Protein AF-A0A7X7PJS6-F1 (afdb_monomer)

Foldseek 3Di:
DDDPPPDDPVVVVPDPPPPDDPDPPDPVVPPPCVVLLVVLVVLLVVLVVLVVVLVVVVVVQCVPPNPVCVVVNVVVSVVSNVSSVVSNVVSVVSVVVVVVVVVVVVVVVVVVVVVVVVVVVVVVVVVVPPPPPDPPPDPDDDDDDD

Solvent-accessible surface area (backbone atoms only — not comparable to full-atom values): 8759 Å² total; per-residue (Å²): 139,80,83,80,76,81,75,62,82,79,66,76,71,75,58,99,66,82,84,75,64,104,68,77,76,46,80,84,70,58,71,77,60,58,66,63,51,48,51,24,51,48,32,37,50,51,18,51,50,42,54,54,48,48,54,51,51,52,55,50,39,46,72,76,51,39,82,76,30,52,69,58,51,52,56,52,46,52,52,47,51,52,51,23,50,51,31,36,49,50,17,52,49,48,53,53,49,57,56,50,52,52,52,51,53,53,48,52,53,50,52,52,52,51,52,51,53,52,51,53,53,52,54,47,53,54,62,69,66,49,76,82,75,71,83,69,78,80,80,83,78,78,81,83,78,133

Nearest PDB structures (foldseek):
  7a0g-assembly1_GGG  TM=3.087E-01  e=5.055E+00  Serratia marcescens
  7a0g-assembly1_EEE  TM=3.096E-01  e=9.483E+00  Serratia marcescens

Radius of gyration: 35.97 Å; Cα contacts (8 Å, |Δi|>4): 43; chains: 1; bounding box: 81×49×108 Å

Secondary structure (DSSP, 8-state):
--------TTGGG--TT---SS----GGGS--THHHHHHHHHHHHHHHHHHHHHHHHHHHHHHHHGGGGHHHHHHHHHHHHHHHHHHHHHHHHHHHHHHHHHHHHHHHHHHHHHHHHHHHHHHHHHHHSS-----PPPPPPPP---

Structure (mmCIF, N/CA/C/O backbone):
data_AF-A0A7X7PJS6-F1
#
_entry.id   AF-A0A7X7PJS6-F1
#
loop_
_atom_site.group_PDB
_atom_site.id
_atom_site.type_symbol
_atom_site.label_atom_id
_atom_site.label_alt_id
_atom_site.label_comp_id
_atom_site.label_asym_id
_atom_site.label_entity_id
_atom_site.label_seq_id
_atom_site.pdbx_PDB_ins_code
_atom_site.Cartn_x
_atom_site.Cartn_y
_atom_site.Cartn_z
_atom_site.occupancy
_atom_site.B_iso_or_equiv
_atom_site.auth_seq_id
_atom_site.auth_comp_id
_atom_site.auth_asym_id
_atom_site.auth_atom_id
_atom_site.pdbx_PDB_model_num
ATOM 1 N N . MET A 1 1 ? 46.341 -39.699 -45.595 1.00 45.22 1 MET A N 1
ATOM 2 C CA . MET A 1 1 ? 45.492 -38.746 -46.340 1.00 45.22 1 MET A CA 1
ATOM 3 C C . MET A 1 1 ? 44.269 -38.446 -45.489 1.00 45.22 1 MET A C 1
ATOM 5 O O . MET A 1 1 ? 43.403 -39.300 -45.365 1.00 45.22 1 MET A O 1
ATOM 9 N N . ARG A 1 2 ? 44.272 -37.305 -44.792 1.00 44.50 2 ARG A N 1
ATOM 10 C CA . ARG A 1 2 ? 43.206 -36.870 -43.881 1.00 44.50 2 ARG A CA 1
ATOM 11 C C . ARG A 1 2 ? 42.455 -35.768 -44.621 1.00 44.50 2 ARG A C 1
ATOM 13 O O . ARG A 1 2 ? 43.053 -34.738 -44.898 1.00 44.50 2 ARG A O 1
ATOM 20 N N . ALA A 1 3 ? 41.224 -36.046 -45.036 1.00 47.91 3 ALA A N 1
ATOM 21 C CA . ALA A 1 3 ? 40.395 -35.082 -45.743 1.00 47.91 3 ALA A CA 1
ATOM 22 C C . ALA A 1 3 ? 40.141 -33.878 -44.826 1.00 47.91 3 ALA A C 1
ATOM 24 O O . ALA A 1 3 ? 39.543 -34.027 -43.758 1.00 47.91 3 ALA A O 1
ATOM 25 N N . GLU A 1 4 ? 40.636 -32.709 -45.225 1.00 55.22 4 GLU A N 1
ATOM 26 C CA . GLU A 1 4 ? 40.207 -31.434 -44.665 1.00 55.22 4 GLU A CA 1
ATOM 27 C C . GLU A 1 4 ? 38.741 -31.261 -45.048 1.00 55.22 4 GLU A C 1
ATOM 29 O O . GLU A 1 4 ? 38.382 -31.092 -46.211 1.00 55.22 4 GLU A O 1
ATOM 34 N N . ARG A 1 5 ? 37.867 -31.432 -44.059 1.00 56.19 5 ARG A N 1
ATOM 35 C CA . ARG A 1 5 ? 36.443 -31.181 -44.211 1.00 56.19 5 ARG A CA 1
ATOM 36 C C . ARG A 1 5 ? 36.291 -29.663 -44.240 1.00 56.19 5 ARG A C 1
ATOM 38 O O . ARG A 1 5 ? 36.326 -29.030 -43.188 1.00 56.19 5 ARG A O 1
ATOM 45 N N . GLU A 1 6 ? 36.188 -29.084 -45.432 1.00 59.09 6 GLU A N 1
ATOM 46 C CA . GLU A 1 6 ? 35.755 -27.698 -45.593 1.00 59.09 6 GLU A CA 1
ATOM 47 C C . GLU A 1 6 ? 34.368 -27.561 -44.963 1.00 59.09 6 GLU A C 1
ATOM 49 O O . GLU A 1 6 ? 33.375 -28.111 -45.441 1.00 59.09 6 GLU A O 1
ATOM 54 N N . VAL A 1 7 ? 34.326 -26.882 -43.821 1.00 60.31 7 VAL A N 1
ATOM 55 C CA . VAL A 1 7 ? 33.083 -26.513 -43.153 1.00 60.31 7 VAL A CA 1
ATOM 56 C C . VAL A 1 7 ? 32.453 -25.396 -43.993 1.00 60.31 7 VAL A C 1
ATOM 58 O O . VAL A 1 7 ? 33.100 -24.361 -44.188 1.00 60.31 7 VAL A O 1
ATOM 61 N N . PRO A 1 8 ? 31.235 -25.577 -44.533 1.00 55.16 8 PRO A N 1
ATOM 62 C CA . PRO A 1 8 ? 30.610 -24.578 -45.386 1.00 55.16 8 PRO A CA 1
ATOM 63 C C . PRO A 1 8 ? 30.402 -23.267 -44.614 1.00 55.16 8 PRO A C 1
ATOM 65 O O . PRO A 1 8 ? 29.964 -23.259 -43.464 1.00 55.16 8 PRO A O 1
ATOM 68 N N . ALA A 1 9 ? 30.683 -22.134 -45.265 1.00 54.22 9 ALA A N 1
ATOM 69 C CA . ALA A 1 9 ? 30.573 -20.781 -44.704 1.00 54.22 9 ALA A CA 1
ATOM 70 C C . ALA A 1 9 ? 29.181 -20.418 -44.136 1.00 54.22 9 ALA A C 1
ATOM 72 O O . ALA A 1 9 ? 29.047 -19.409 -43.443 1.00 54.22 9 ALA A O 1
ATOM 73 N N . SER A 1 10 ? 28.155 -21.236 -44.388 1.00 52.09 10 SER A N 1
ATOM 74 C CA . SER A 1 10 ? 26.821 -21.105 -43.800 1.00 52.09 10 SER A CA 1
ATOM 75 C C . SER A 1 10 ? 26.762 -21.467 -42.313 1.00 52.09 10 SER A C 1
ATOM 77 O O . SER A 1 10 ? 25.879 -20.974 -41.626 1.00 52.09 10 SER A O 1
ATOM 79 N N . GLU A 1 11 ? 27.696 -22.271 -41.800 1.00 46.72 11 GLU A N 1
ATOM 80 C CA . GLU A 1 11 ? 27.700 -22.722 -40.396 1.00 46.72 11 GLU A CA 1
ATOM 81 C C . GLU A 1 11 ? 28.424 -21.731 -39.463 1.00 46.72 11 GLU A C 1
ATOM 83 O O . GLU A 1 11 ? 28.281 -21.771 -38.247 1.00 46.72 11 GLU A O 1
ATOM 88 N N . ARG A 1 12 ? 29.140 -20.747 -40.029 1.00 48.47 12 ARG A N 1
ATOM 89 C CA . ARG A 1 12 ? 29.796 -19.666 -39.270 1.00 48.47 12 ARG A CA 1
ATOM 90 C C . ARG A 1 12 ? 28.831 -18.531 -38.872 1.00 48.47 12 ARG A C 1
ATOM 92 O O . ARG A 1 12 ? 29.273 -17.501 -38.367 1.00 48.47 12 ARG A O 1
ATOM 99 N N . ARG A 1 13 ? 27.527 -18.683 -39.141 1.00 50.44 13 ARG A N 1
ATOM 100 C CA . ARG A 1 13 ? 26.469 -17.724 -38.763 1.00 50.44 13 ARG A CA 1
ATOM 101 C C . ARG A 1 13 ? 25.717 -18.086 -37.485 1.00 50.44 13 ARG A C 1
ATOM 103 O O . ARG A 1 13 ? 24.977 -17.237 -36.998 1.00 50.44 13 ARG A O 1
ATOM 110 N N . ASP A 1 14 ? 25.983 -19.257 -36.916 1.00 45.75 14 ASP A N 1
ATOM 111 C CA . ASP A 1 14 ? 25.337 -19.734 -35.693 1.00 45.75 14 ASP A CA 1
ATOM 112 C C . ASP A 1 14 ? 26.311 -19.750 -34.507 1.00 45.75 14 ASP A C 1
ATOM 114 O O . ASP A 1 14 ? 26.307 -20.666 -33.693 1.00 45.75 14 ASP A O 1
ATOM 118 N N . GLU A 1 15 ? 27.158 -18.722 -34.382 1.00 44.56 15 GLU A N 1
ATOM 119 C CA . GLU A 1 15 ? 27.785 -18.420 -33.095 1.00 44.56 15 GLU A CA 1
ATOM 120 C C . GLU A 1 15 ? 26.854 -17.499 -32.289 1.00 44.56 15 GLU A C 1
ATOM 122 O O . GLU A 1 15 ? 26.694 -16.328 -32.656 1.00 44.56 15 GLU A O 1
ATOM 127 N N . PRO A 1 16 ? 26.296 -17.938 -31.142 1.00 47.81 16 PRO A N 1
ATOM 128 C CA . PRO A 1 16 ? 25.515 -17.088 -30.234 1.00 47.81 16 PRO A CA 1
ATOM 129 C C . PRO A 1 16 ? 26.356 -16.012 -29.510 1.00 47.81 16 PRO A C 1
ATOM 131 O O . PRO A 1 16 ? 26.005 -15.577 -28.416 1.00 47.81 16 PRO A O 1
ATOM 134 N N . GLY A 1 17 ? 27.488 -15.594 -30.086 1.00 48.72 17 GLY A N 1
ATOM 135 C CA . GLY A 1 17 ? 28.486 -14.718 -29.470 1.00 48.72 17 GLY A CA 1
ATOM 136 C C . GLY A 1 17 ? 28.850 -13.467 -30.275 1.00 48.72 17 GLY A C 1
ATOM 137 O O . GLY A 1 17 ? 29.552 -12.609 -29.749 1.00 48.72 17 GLY A O 1
ATOM 138 N N . ALA A 1 18 ? 28.357 -13.301 -31.508 1.00 43.34 18 ALA A N 1
ATOM 139 C CA . ALA A 1 18 ? 28.768 -12.204 -32.396 1.00 43.34 18 ALA A CA 1
ATOM 140 C C . ALA A 1 18 ? 27.962 -10.892 -32.245 1.00 43.34 18 ALA A C 1
ATOM 142 O O . ALA A 1 18 ? 28.000 -10.033 -33.126 1.00 43.34 18 ALA A O 1
ATOM 143 N N . ILE A 1 19 ? 27.257 -10.688 -31.124 1.00 50.03 19 ILE A N 1
ATOM 144 C CA . ILE A 1 19 ? 26.741 -9.363 -30.728 1.00 50.03 19 ILE A CA 1
ATOM 145 C C . ILE A 1 19 ? 27.600 -8.826 -29.578 1.00 50.03 19 ILE A C 1
ATOM 147 O O . ILE A 1 19 ? 27.154 -8.679 -28.446 1.00 50.03 19 ILE A O 1
ATOM 151 N N . THR A 1 20 ? 28.866 -8.530 -29.862 1.00 51.31 20 THR A N 1
ATO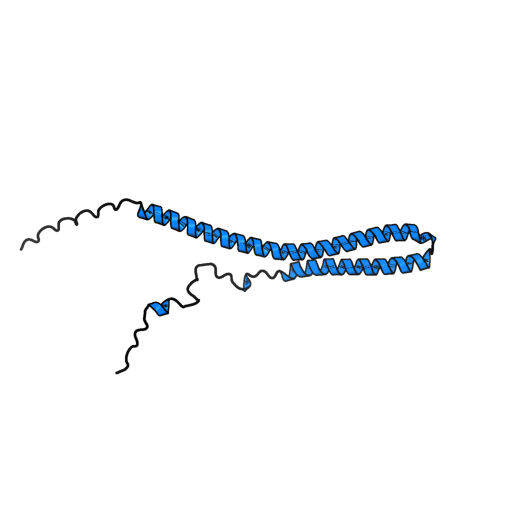M 152 C CA . THR A 1 20 ? 29.752 -7.795 -28.948 1.00 51.31 20 THR A CA 1
ATOM 153 C C . THR A 1 20 ? 30.181 -6.474 -29.582 1.00 51.31 20 THR A C 1
ATOM 155 O O . THR A 1 20 ? 31.333 -6.293 -29.960 1.00 51.31 20 THR A O 1
ATOM 158 N N . GLY A 1 21 ? 29.229 -5.543 -29.706 1.00 48.62 21 GLY A N 1
ATOM 159 C CA . GLY A 1 21 ? 29.512 -4.102 -29.613 1.00 48.62 21 GLY A CA 1
ATOM 160 C C . GLY A 1 21 ? 29.586 -3.679 -28.132 1.00 48.62 21 GLY A C 1
ATOM 161 O O . GLY A 1 21 ? 29.212 -4.486 -27.279 1.00 48.62 21 GLY A O 1
ATOM 162 N N . PRO A 1 22 ? 30.056 -2.462 -27.790 1.00 47.31 22 PRO A N 1
ATOM 163 C CA . PRO A 1 22 ? 30.528 -2.067 -26.451 1.00 47.31 22 PRO A CA 1
ATOM 164 C C . PRO A 1 22 ? 29.402 -1.835 -25.422 1.00 47.31 22 PRO A C 1
ATOM 166 O O . PRO A 1 22 ? 29.316 -0.795 -24.781 1.00 47.31 22 PRO A O 1
ATOM 169 N N . ALA A 1 23 ? 28.521 -2.813 -25.258 1.00 54.38 23 ALA A N 1
ATOM 170 C CA . ALA A 1 23 ? 27.500 -2.850 -24.227 1.00 54.38 23 ALA A CA 1
ATOM 171 C C . ALA A 1 23 ? 27.268 -4.305 -23.798 1.00 54.38 23 ALA A C 1
ATOM 173 O O . ALA A 1 23 ? 26.138 -4.792 -23.777 1.00 54.38 23 ALA A O 1
ATOM 174 N N . ARG A 1 24 ? 28.347 -5.020 -23.449 1.00 49.22 24 ARG A N 1
ATOM 175 C CA . ARG A 1 24 ? 28.211 -6.077 -22.442 1.00 49.22 24 ARG A CA 1
ATOM 176 C C . ARG A 1 24 ? 27.824 -5.351 -21.159 1.00 49.22 24 ARG A C 1
ATOM 178 O O . ARG A 1 24 ? 28.694 -4.826 -20.473 1.00 49.22 24 ARG A O 1
ATOM 185 N N . VAL A 1 25 ? 26.521 -5.233 -20.911 1.00 54.31 25 VAL A N 1
ATOM 186 C CA . VAL A 1 25 ? 26.007 -4.881 -19.588 1.00 54.31 25 VAL A CA 1
ATOM 187 C C . VAL A 1 25 ? 26.560 -5.961 -18.677 1.00 54.31 25 VAL A C 1
ATOM 189 O O . VAL A 1 25 ? 26.232 -7.136 -18.844 1.00 54.31 25 VAL A O 1
ATOM 192 N N . ARG A 1 26 ? 27.520 -5.586 -17.836 1.00 53.31 26 ARG A N 1
ATOM 193 C CA . ARG A 1 26 ? 28.144 -6.529 -16.921 1.00 53.31 26 ARG A CA 1
ATOM 194 C C . ARG A 1 26 ? 27.047 -6.995 -15.963 1.00 53.31 26 ARG A C 1
ATOM 196 O O . ARG A 1 26 ? 26.212 -6.194 -15.558 1.00 53.31 26 ARG A O 1
ATOM 203 N N . GLU A 1 27 ? 27.016 -8.273 -15.609 1.00 50.75 27 GLU A N 1
ATOM 204 C CA . GLU A 1 27 ? 26.037 -8.777 -14.629 1.00 50.75 27 GLU A CA 1
ATOM 205 C C . GLU A 1 27 ? 26.201 -8.081 -13.261 1.00 50.75 27 GLU A C 1
ATOM 207 O O . GLU A 1 27 ? 25.241 -7.958 -12.510 1.00 50.75 27 GLU A O 1
ATOM 212 N N . GLU A 1 28 ? 27.385 -7.518 -12.996 1.00 52.53 28 GLU A N 1
ATOM 213 C CA . GLU A 1 28 ? 27.694 -6.639 -11.858 1.00 52.53 28 GLU A CA 1
ATOM 214 C C . GLU A 1 28 ? 27.156 -5.188 -11.988 1.00 52.53 28 GLU A C 1
ATOM 216 O O . GLU A 1 28 ? 27.095 -4.483 -10.986 1.00 52.53 28 GLU A O 1
ATOM 221 N N . ASP A 1 29 ? 26.704 -4.758 -13.180 1.00 50.22 29 ASP A N 1
ATOM 222 C CA . ASP A 1 29 ? 25.962 -3.499 -13.425 1.00 50.22 29 ASP A CA 1
ATOM 223 C C . ASP A 1 29 ? 24.432 -3.677 -13.268 1.00 50.22 29 ASP A C 1
ATOM 225 O O . ASP A 1 29 ? 23.650 -2.752 -13.539 1.00 50.22 29 ASP A O 1
ATOM 229 N N . ILE A 1 30 ? 23.968 -4.866 -12.857 1.00 54.44 30 ILE A N 1
ATOM 230 C CA . ILE A 1 30 ? 22.626 -5.044 -12.294 1.00 54.44 30 ILE A CA 1
ATOM 231 C C . ILE A 1 30 ? 22.685 -4.484 -10.880 1.00 54.44 30 ILE A C 1
ATOM 233 O O . ILE A 1 30 ? 23.043 -5.158 -9.918 1.00 54.44 30 ILE A O 1
ATOM 237 N N . GLU A 1 31 ? 22.390 -3.194 -10.796 1.00 53.84 31 GLU A N 1
ATOM 238 C CA . GLU A 1 31 ? 22.330 -2.433 -9.563 1.00 53.84 31 GLU A CA 1
ATOM 239 C C . GLU A 1 31 ? 21.562 -3.236 -8.493 1.00 53.84 31 GLU A C 1
ATOM 241 O O . GLU A 1 31 ? 20.415 -3.641 -8.722 1.00 53.84 31 GLU A O 1
ATOM 246 N N . PRO A 1 32 ? 22.189 -3.545 -7.342 1.00 57.16 32 PRO A N 1
ATOM 247 C CA . PRO A 1 32 ? 21.574 -4.360 -6.310 1.00 57.16 32 PRO A CA 1
ATOM 248 C C . PRO A 1 32 ? 20.463 -3.546 -5.641 1.00 57.16 32 PRO A C 1
ATOM 250 O O . PRO A 1 32 ? 20.637 -2.936 -4.589 1.00 57.16 32 PRO A O 1
ATOM 253 N N . HIS A 1 33 ? 19.271 -3.551 -6.239 1.00 58.88 33 HIS A N 1
ATOM 254 C CA . HIS A 1 33 ? 18.074 -2.882 -5.724 1.00 58.88 33 HIS A CA 1
ATOM 255 C C . HIS A 1 33 ? 17.514 -3.545 -4.451 1.00 58.88 33 HIS A C 1
ATOM 257 O O . HIS A 1 33 ? 16.396 -3.246 -4.021 1.00 58.88 33 HIS A O 1
ATOM 263 N N . GLU A 1 34 ? 18.274 -4.446 -3.820 1.00 62.25 34 GLU A N 1
ATOM 264 C CA . GLU A 1 34 ? 17.909 -5.037 -2.538 1.00 62.25 34 GLU A CA 1
ATOM 265 C C . GLU A 1 34 ? 17.701 -3.966 -1.469 1.00 62.25 34 GLU A C 1
ATOM 267 O O . GLU A 1 34 ? 16.702 -4.036 -0.757 1.00 62.25 34 GLU A O 1
ATOM 272 N N . GLY A 1 35 ? 18.559 -2.940 -1.405 1.00 70.69 35 GLY A N 1
ATOM 273 C CA . GLY A 1 35 ? 18.446 -1.868 -0.409 1.00 70.69 35 GLY A CA 1
ATOM 274 C C . GLY A 1 35 ? 17.107 -1.127 -0.479 1.00 70.69 35 GLY A C 1
ATOM 275 O O . GLY A 1 35 ? 16.426 -0.960 0.531 1.00 70.69 35 GLY A O 1
ATOM 276 N N . LEU A 1 36 ? 16.665 -0.763 -1.685 1.00 73.69 36 LEU A N 1
ATOM 277 C CA . LEU A 1 36 ? 15.384 -0.079 -1.882 1.00 73.69 36 LEU A CA 1
ATOM 278 C C . LEU A 1 36 ? 14.185 -0.997 -1.594 1.00 73.69 36 LEU A C 1
ATOM 280 O O . LEU A 1 36 ? 13.191 -0.577 -1.000 1.00 73.69 36 LEU A O 1
ATOM 284 N N . ARG A 1 37 ? 14.299 -2.285 -1.933 1.00 80.94 37 ARG A N 1
ATOM 285 C CA . ARG A 1 37 ? 13.278 -3.287 -1.605 1.00 80.94 37 ARG A CA 1
ATOM 286 C C . ARG A 1 37 ? 13.199 -3.569 -0.100 1.00 80.94 37 ARG A C 1
ATOM 288 O O . ARG A 1 37 ? 12.115 -3.863 0.402 1.00 80.94 37 ARG A O 1
ATOM 295 N N . TYR A 1 38 ? 14.304 -3.437 0.636 1.00 84.50 38 TYR A N 1
ATOM 296 C CA . TYR A 1 38 ? 14.309 -3.461 2.102 1.00 84.50 38 TYR A CA 1
ATOM 297 C C . TYR A 1 38 ? 13.553 -2.277 2.695 1.00 84.50 38 TYR A C 1
ATOM 299 O O . TYR A 1 38 ? 12.772 -2.479 3.622 1.00 84.50 38 TYR A O 1
ATOM 307 N N . ILE A 1 39 ? 13.713 -1.074 2.135 1.00 86.31 39 ILE A N 1
ATOM 308 C CA . ILE A 1 39 ? 12.948 0.101 2.572 1.00 86.31 39 ILE A CA 1
ATOM 309 C C . ILE A 1 39 ? 11.447 -0.172 2.408 1.00 86.31 39 ILE A C 1
ATOM 311 O O . ILE A 1 39 ? 10.699 -0.032 3.370 1.00 86.31 39 ILE A O 1
ATOM 315 N N . ALA A 1 40 ? 10.996 -0.682 1.259 1.00 87.69 40 ALA A N 1
ATOM 316 C CA . ALA A 1 40 ? 9.586 -1.038 1.065 1.00 87.69 40 ALA A CA 1
ATOM 317 C C . ALA A 1 40 ? 9.065 -2.066 2.096 1.00 87.69 40 ALA A C 1
ATOM 319 O O . ALA A 1 40 ? 7.956 -1.929 2.621 1.00 87.69 40 ALA A O 1
ATOM 320 N N . LYS A 1 41 ? 9.877 -3.078 2.439 1.00 90.94 41 LYS A N 1
ATOM 321 C CA . LYS A 1 41 ? 9.556 -4.041 3.509 1.00 90.94 41 LYS A CA 1
ATOM 322 C C . LYS A 1 41 ? 9.478 -3.371 4.881 1.00 90.94 41 LYS A C 1
ATOM 324 O O . LYS A 1 41 ? 8.606 -3.727 5.667 1.00 90.94 41 LYS A O 1
ATOM 329 N N . LEU A 1 42 ? 10.347 -2.400 5.161 1.00 92.81 42 LEU A N 1
ATOM 330 C CA . LEU A 1 42 ? 10.349 -1.647 6.414 1.00 92.81 42 LEU A CA 1
ATOM 331 C C . LEU A 1 42 ? 9.063 -0.830 6.580 1.00 92.81 42 LEU A C 1
ATOM 333 O O . LEU A 1 42 ? 8.465 -0.860 7.650 1.00 92.81 42 LEU A O 1
ATOM 337 N N . PHE A 1 43 ? 8.583 -0.178 5.517 1.00 94.00 43 PHE A N 1
ATOM 338 C CA . PHE A 1 43 ? 7.293 0.522 5.527 1.00 94.00 43 PHE A CA 1
ATOM 339 C C . PHE A 1 43 ? 6.132 -0.430 5.857 1.00 94.00 43 PHE A C 1
ATOM 341 O O . PHE A 1 43 ? 5.315 -0.131 6.728 1.00 94.00 43 PHE A O 1
ATOM 348 N N . LYS A 1 44 ? 6.095 -1.620 5.239 1.00 93.88 44 LYS A N 1
ATOM 349 C CA . LYS A 1 44 ? 5.091 -2.651 5.563 1.00 93.88 44 LYS A CA 1
ATOM 350 C C . LYS A 1 44 ? 5.226 -3.153 7.009 1.00 93.88 44 LYS A C 1
ATOM 352 O O . LYS A 1 44 ? 4.218 -3.322 7.688 1.00 93.88 44 LYS A O 1
ATOM 357 N N . ALA A 1 45 ? 6.448 -3.335 7.512 1.00 96.81 45 ALA A N 1
ATOM 358 C CA . ALA A 1 45 ? 6.694 -3.748 8.895 1.00 96.81 45 ALA A CA 1
ATOM 359 C C . ALA A 1 45 ? 6.220 -2.699 9.913 1.00 96.81 45 ALA A C 1
ATOM 361 O O . ALA A 1 45 ? 5.564 -3.044 10.892 1.00 96.81 45 ALA A O 1
ATOM 362 N N . LEU A 1 46 ? 6.490 -1.417 9.659 1.00 97.12 46 LEU A N 1
ATOM 363 C CA . LEU A 1 46 ? 5.994 -0.319 10.484 1.00 97.12 46 LEU A CA 1
ATOM 364 C C . LEU A 1 46 ? 4.462 -0.215 10.432 1.00 97.12 46 LEU A C 1
ATOM 366 O O . LEU A 1 46 ? 3.843 0.058 11.453 1.00 97.12 46 LEU A O 1
ATOM 370 N N . ALA A 1 47 ? 3.834 -0.491 9.285 1.00 97.19 47 ALA A N 1
ATOM 371 C CA . ALA A 1 47 ? 2.376 -0.499 9.171 1.00 97.19 47 ALA A CA 1
ATOM 372 C C . ALA A 1 47 ? 1.764 -1.596 10.055 1.00 97.19 47 ALA A C 1
ATOM 374 O O . ALA A 1 47 ? 0.805 -1.351 10.782 1.00 97.19 47 ALA A O 1
ATOM 375 N N . ILE A 1 48 ? 2.367 -2.790 10.051 1.00 97.75 48 ILE A N 1
ATOM 376 C CA . ILE A 1 48 ? 1.981 -3.892 10.941 1.00 97.75 48 ILE A CA 1
ATOM 377 C C . ILE A 1 48 ? 2.198 -3.497 12.405 1.00 97.75 48 ILE A C 1
ATOM 379 O O . ILE A 1 48 ? 1.322 -3.729 13.235 1.00 97.75 48 ILE A O 1
ATOM 383 N N . LEU A 1 49 ? 3.330 -2.863 12.723 1.00 97.88 49 LEU A N 1
ATOM 384 C CA . LEU A 1 49 ? 3.612 -2.380 14.073 1.00 97.88 49 LEU A CA 1
ATOM 385 C C . LEU A 1 49 ? 2.551 -1.379 14.550 1.00 97.88 49 LEU A C 1
ATOM 387 O O . LEU A 1 49 ? 2.111 -1.476 15.690 1.00 97.88 49 LEU A O 1
ATOM 391 N N . LEU A 1 50 ? 2.096 -0.466 13.687 1.00 97.50 50 LEU A N 1
ATOM 392 C CA . LEU A 1 50 ? 1.014 0.468 14.005 1.00 97.50 50 LEU A CA 1
ATOM 393 C C . LEU A 1 50 ? -0.306 -0.251 14.297 1.00 97.50 50 LEU A C 1
ATOM 395 O O . LEU A 1 50 ? -1.008 0.128 15.228 1.00 97.50 50 LEU A O 1
ATOM 399 N N . VAL A 1 51 ? -0.635 -1.314 13.561 1.00 97.44 51 VAL A N 1
ATOM 400 C CA . VAL A 1 51 ? -1.832 -2.126 13.843 1.00 97.44 51 VAL A CA 1
ATOM 401 C C . VAL A 1 51 ? -1.703 -2.856 15.183 1.00 97.44 51 VAL A C 1
ATOM 403 O O . VAL A 1 51 ? -2.662 -2.915 15.949 1.00 97.44 51 VAL A O 1
ATOM 406 N N . ILE A 1 52 ? -0.518 -3.375 15.506 1.00 98.25 52 ILE A N 1
ATOM 407 C CA . ILE A 1 52 ? -0.257 -3.988 16.817 1.00 98.25 52 ILE A CA 1
ATOM 408 C C . ILE A 1 52 ? -0.396 -2.941 17.928 1.00 98.25 52 ILE A C 1
ATOM 410 O O . ILE A 1 52 ? -1.032 -3.209 18.948 1.00 98.25 52 ILE A O 1
ATOM 414 N N . MET A 1 53 ? 0.150 -1.742 17.719 1.00 97.56 53 MET A N 1
ATOM 415 C CA . MET A 1 53 ? 0.009 -0.631 18.659 1.00 97.56 53 MET A CA 1
ATOM 416 C C . MET A 1 53 ? -1.450 -0.220 18.835 1.00 97.56 53 MET A C 1
ATOM 418 O O . MET A 1 53 ? -1.875 -0.039 19.967 1.00 97.56 53 MET A O 1
ATOM 422 N N . LEU A 1 54 ? -2.244 -0.177 17.763 1.00 96.75 54 LEU A N 1
ATOM 423 C CA . LEU A 1 54 ? -3.678 0.094 17.840 1.00 96.75 54 LEU A CA 1
ATOM 424 C C . LEU A 1 54 ? -4.409 -0.909 18.741 1.00 96.75 54 LEU A C 1
ATOM 426 O O . LEU A 1 54 ? -5.245 -0.526 19.553 1.00 96.75 54 LEU A O 1
ATOM 430 N N . ILE A 1 55 ? -4.091 -2.199 18.621 1.00 97.19 55 ILE A N 1
ATOM 431 C CA . ILE A 1 55 ? -4.689 -3.228 19.479 1.00 97.19 55 ILE A CA 1
ATOM 432 C C . ILE A 1 55 ? -4.298 -2.994 20.943 1.00 97.19 55 ILE A C 1
ATOM 434 O O . ILE A 1 55 ? -5.151 -3.079 21.826 1.00 97.19 55 ILE A O 1
ATOM 438 N N . ALA A 1 56 ? -3.029 -2.670 21.202 1.00 96.31 56 ALA A N 1
ATOM 439 C CA . ALA A 1 56 ? -2.563 -2.349 22.547 1.00 96.31 56 ALA A CA 1
ATOM 440 C C . ALA A 1 56 ? -3.277 -1.112 23.120 1.00 96.31 56 ALA A C 1
ATOM 442 O O . ALA A 1 56 ? -3.746 -1.161 24.255 1.00 96.31 56 ALA A O 1
ATOM 443 N N . GLU A 1 57 ? -3.427 -0.050 22.326 1.00 94.19 57 GLU A N 1
ATOM 444 C CA . GLU A 1 57 ? -4.139 1.183 22.683 1.00 94.19 57 GLU A CA 1
ATOM 445 C C . GLU A 1 57 ? -5.586 0.887 23.098 1.00 94.19 57 GLU A C 1
ATOM 447 O O . GLU A 1 57 ? -6.037 1.323 24.154 1.00 94.19 57 GLU A O 1
ATOM 452 N N . ILE A 1 58 ? -6.301 0.074 22.313 1.00 93.88 58 ILE A N 1
ATOM 453 C CA . ILE A 1 58 ? -7.684 -0.319 22.607 1.00 93.88 58 ILE A CA 1
ATOM 454 C C . ILE A 1 58 ? -7.761 -1.073 23.940 1.00 93.88 58 ILE A C 1
ATOM 456 O O . ILE A 1 58 ? -8.626 -0.781 24.767 1.00 93.88 58 ILE A O 1
ATOM 460 N N . ILE A 1 59 ? -6.855 -2.027 24.172 1.00 95.06 59 ILE A N 1
ATOM 461 C CA . ILE A 1 59 ? -6.818 -2.812 25.414 1.00 95.06 59 ILE A CA 1
ATOM 462 C C . ILE A 1 59 ? -6.559 -1.902 26.622 1.00 95.06 59 ILE A C 1
ATOM 464 O O . ILE A 1 59 ? -7.243 -2.027 27.639 1.00 95.06 59 ILE A O 1
ATOM 468 N N . VAL A 1 60 ? -5.586 -0.994 26.517 1.00 94.12 60 VAL A N 1
ATOM 469 C CA . VAL A 1 60 ? -5.217 -0.070 27.597 1.00 94.12 60 VAL A CA 1
ATOM 470 C C . VAL A 1 60 ? -6.335 0.936 27.862 1.00 94.12 60 VAL A C 1
ATOM 472 O O . VAL A 1 60 ? -6.728 1.105 29.015 1.00 94.12 60 VAL A O 1
ATOM 475 N N . GLY A 1 61 ? -6.901 1.549 26.820 1.00 92.00 61 GLY A N 1
ATOM 476 C CA . GLY A 1 61 ? -7.967 2.541 26.956 1.00 92.00 61 GLY A CA 1
ATOM 477 C C . GLY A 1 61 ? -9.227 1.966 27.604 1.00 92.00 61 GLY A C 1
ATOM 478 O O . GLY A 1 61 ? -9.808 2.587 28.493 1.00 92.00 61 GLY A O 1
ATOM 479 N N . ILE A 1 62 ? -9.605 0.733 27.250 1.00 92.50 62 ILE A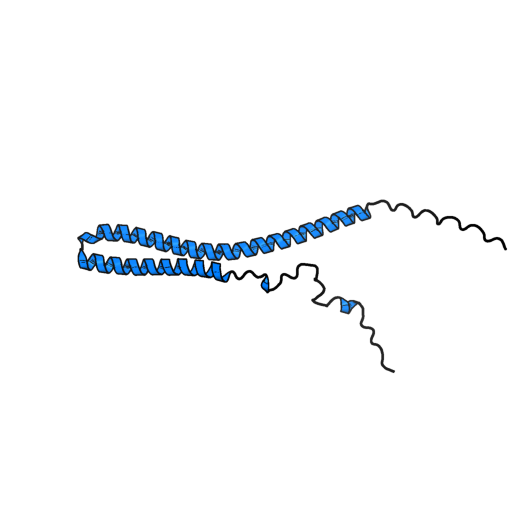 N 1
ATOM 480 C CA . ILE A 1 62 ? -10.732 0.047 27.899 1.00 92.50 62 ILE A CA 1
ATOM 481 C C . ILE A 1 62 ? -10.425 -0.253 29.373 1.00 92.50 62 ILE A C 1
ATOM 483 O O . ILE A 1 62 ? -11.305 -0.082 30.215 1.00 92.50 62 ILE A O 1
ATOM 487 N N . GLN A 1 63 ? -9.204 -0.687 29.704 1.00 94.12 63 GLN A N 1
ATOM 488 C CA . GLN A 1 63 ? -8.835 -1.012 31.087 1.00 94.12 63 GLN A CA 1
ATOM 489 C C . GLN A 1 63 ? -8.763 0.214 32.005 1.00 94.12 63 GLN A C 1
ATOM 491 O O . GLN A 1 63 ? -9.107 0.098 33.179 1.00 94.12 63 GLN A O 1
ATOM 496 N N . GLN A 1 64 ? -8.303 1.364 31.503 1.00 93.06 64 GLN A N 1
ATOM 497 C CA . GLN A 1 64 ? -8.083 2.554 32.333 1.00 93.06 64 GLN A CA 1
ATOM 498 C C . GLN A 1 64 ? -9.315 3.456 32.446 1.00 93.06 64 GLN A C 1
ATOM 500 O O . GLN A 1 64 ? -9.623 3.945 33.529 1.00 93.06 64 GLN A O 1
ATOM 505 N N . GLU A 1 65 ? -10.023 3.674 31.340 1.00 88.88 65 GLU A N 1
ATOM 506 C CA . GLU A 1 65 ? -11.062 4.707 31.233 1.00 88.88 65 GLU A CA 1
ATOM 507 C C . GLU A 1 65 ? -12.449 4.132 30.891 1.00 88.88 65 GLU A C 1
ATOM 509 O O . GLU A 1 65 ? -13.472 4.812 31.025 1.00 88.88 65 GLU A O 1
ATOM 514 N N . GLY A 1 66 ? -12.515 2.863 30.474 1.00 87.81 66 GLY A N 1
ATOM 515 C CA . GLY A 1 66 ? -13.770 2.170 30.201 1.00 87.81 66 GLY A CA 1
ATOM 516 C C . GLY A 1 66 ? -14.608 2.864 29.112 1.00 87.81 66 GLY A C 1
ATOM 517 O O . GLY A 1 66 ? -14.073 3.239 28.067 1.00 87.81 66 GLY A O 1
ATOM 518 N N . PRO A 1 67 ? -15.930 3.050 29.307 1.00 86.88 67 PRO A N 1
ATOM 519 C CA . PRO A 1 67 ? -16.808 3.642 28.292 1.00 86.88 67 PRO A CA 1
ATOM 520 C C . PRO A 1 67 ? -16.481 5.098 27.935 1.00 86.88 67 PRO A C 1
ATOM 522 O O . PRO A 1 67 ? -16.828 5.545 26.842 1.00 86.88 67 PRO A O 1
ATOM 525 N N . ALA A 1 68 ? -15.822 5.841 28.832 1.00 88.69 68 ALA A N 1
ATOM 526 C CA . ALA A 1 68 ? -15.448 7.233 28.586 1.00 88.69 68 ALA A CA 1
ATOM 527 C C . ALA A 1 68 ? -14.372 7.361 27.491 1.00 88.69 68 ALA A C 1
ATOM 529 O O . ALA A 1 68 ? -14.345 8.360 26.773 1.00 88.69 68 ALA A O 1
ATOM 530 N N . ALA A 1 69 ? -13.560 6.317 27.297 1.00 89.00 69 ALA A N 1
ATOM 531 C CA . ALA A 1 69 ? -12.495 6.280 26.300 1.00 89.00 69 ALA A CA 1
ATOM 532 C C . ALA A 1 69 ? -13.005 6.147 24.859 1.00 89.00 69 ALA A C 1
ATOM 534 O O . ALA A 1 69 ? -12.253 6.404 23.924 1.00 89.00 69 ALA A O 1
ATOM 535 N N . LEU A 1 70 ? -14.258 5.721 24.645 1.00 88.94 70 LEU A N 1
ATOM 536 C CA . LEU A 1 70 ? -14.751 5.309 23.323 1.00 88.94 70 LEU A CA 1
ATOM 537 C C . LEU A 1 70 ? -14.606 6.404 22.261 1.00 88.94 70 LEU A C 1
ATOM 539 O O . LEU A 1 70 ? -14.157 6.123 21.153 1.00 88.94 70 LEU A O 1
ATOM 543 N N . ALA A 1 71 ? -14.953 7.650 22.591 1.00 90.00 71 ALA A N 1
ATOM 544 C CA . ALA A 1 71 ? -14.851 8.759 21.643 1.00 90.00 71 ALA A CA 1
ATOM 545 C C . ALA A 1 71 ? -13.390 9.041 21.250 1.00 90.00 71 ALA A C 1
ATOM 547 O O . ALA A 1 71 ? -13.083 9.184 20.066 1.00 90.00 71 ALA A O 1
ATOM 548 N N . THR A 1 72 ? -12.486 9.064 22.231 1.00 92.19 72 THR A N 1
ATOM 549 C CA . THR A 1 72 ? -11.050 9.293 22.022 1.00 92.19 72 THR A CA 1
ATOM 550 C C . THR A 1 72 ? -10.407 8.140 21.254 1.00 92.19 72 THR A C 1
ATOM 552 O O . THR A 1 72 ? -9.734 8.372 20.251 1.00 92.19 72 THR A O 1
ATOM 555 N N . LEU A 1 73 ? -10.680 6.896 21.662 1.00 92.69 73 LEU A N 1
ATOM 556 C CA . LEU A 1 73 ? -10.180 5.686 21.012 1.00 92.69 73 LEU A CA 1
ATOM 557 C C . LEU A 1 73 ? -10.611 5.610 19.550 1.00 92.69 73 LEU A C 1
ATOM 559 O O . LEU A 1 73 ? -9.809 5.212 18.719 1.00 92.69 73 LEU A O 1
ATOM 563 N N . LEU A 1 74 ? -11.836 6.015 19.202 1.00 93.38 74 LEU A N 1
ATOM 564 C CA . LEU A 1 74 ? -12.289 6.021 17.808 1.00 93.38 74 LEU A CA 1
ATOM 565 C C . LEU A 1 74 ? -11.516 7.028 16.946 1.00 93.38 74 LEU A C 1
ATOM 567 O O . LEU A 1 74 ? -11.164 6.718 15.804 1.00 93.38 74 LEU A O 1
ATOM 571 N N . ILE A 1 75 ? -11.239 8.221 17.478 1.00 94.88 75 ILE A N 1
ATOM 572 C CA . ILE A 1 75 ? -10.474 9.255 16.769 1.00 94.88 75 ILE A CA 1
ATOM 573 C C . ILE A 1 75 ? -9.030 8.791 16.566 1.00 94.88 75 ILE A C 1
ATOM 575 O O . ILE A 1 75 ? -8.526 8.830 15.440 1.00 94.88 75 ILE A O 1
ATOM 579 N N . GLU A 1 76 ? -8.384 8.312 17.629 1.00 93.62 76 GLU A N 1
ATOM 580 C CA . GLU A 1 76 ? -6.998 7.848 17.556 1.00 93.62 76 GLU A CA 1
ATOM 581 C C . GLU A 1 76 ? -6.886 6.586 16.690 1.00 93.62 76 GLU A C 1
ATOM 583 O O . GLU A 1 76 ? -6.023 6.509 15.817 1.00 93.62 76 GLU A O 1
ATOM 588 N N . ALA A 1 77 ? -7.832 5.649 16.811 1.00 95.44 77 ALA A N 1
ATOM 589 C CA . ALA A 1 77 ? -7.891 4.463 15.964 1.00 95.44 77 ALA A CA 1
ATOM 590 C C . ALA A 1 77 ? -8.006 4.822 14.487 1.00 95.44 77 ALA A C 1
ATOM 592 O O . ALA A 1 77 ? -7.273 4.277 13.666 1.00 95.44 77 ALA A O 1
ATOM 593 N N . THR A 1 78 ? -8.879 5.769 14.140 1.00 96.69 78 THR A N 1
ATOM 594 C CA . THR A 1 78 ? -9.022 6.228 12.754 1.00 96.69 78 THR A CA 1
ATOM 595 C C . THR A 1 78 ? -7.703 6.793 12.236 1.00 96.69 78 THR A C 1
ATOM 597 O O . THR A 1 78 ? -7.272 6.443 11.138 1.00 96.69 78 THR A O 1
ATOM 600 N N . ARG A 1 79 ? -7.021 7.621 13.036 1.00 96.25 79 ARG A N 1
ATOM 601 C CA . ARG A 1 79 ? -5.714 8.179 12.679 1.00 96.25 79 ARG A CA 1
ATOM 602 C C . ARG A 1 79 ? -4.679 7.075 12.453 1.00 96.25 79 ARG A C 1
ATOM 604 O O . ARG A 1 79 ? -4.019 7.080 11.414 1.00 96.25 79 ARG A O 1
ATOM 611 N N . ILE A 1 80 ? -4.556 6.125 13.380 1.00 97.38 80 ILE A N 1
ATOM 612 C CA . ILE A 1 80 ? -3.593 5.023 13.277 1.00 97.38 80 ILE A CA 1
ATOM 613 C C . ILE A 1 80 ? -3.899 4.145 12.059 1.00 97.38 80 ILE A C 1
ATOM 615 O O . ILE A 1 80 ? -2.983 3.816 11.308 1.00 97.38 80 ILE A O 1
ATOM 619 N N . VAL A 1 81 ? -5.172 3.818 11.807 1.00 97.62 81 VAL A N 1
ATOM 620 C CA . VAL A 1 81 ? -5.598 3.038 10.632 1.00 97.62 81 VAL A CA 1
ATOM 621 C C . VAL A 1 81 ? -5.239 3.758 9.335 1.00 97.62 81 VAL A C 1
ATOM 623 O O . VAL A 1 81 ? -4.686 3.137 8.428 1.00 97.62 81 VAL A O 1
ATOM 626 N N . VAL A 1 82 ? -5.501 5.065 9.243 1.00 98.00 82 VAL A N 1
ATOM 627 C CA . VAL A 1 82 ? -5.137 5.866 8.066 1.00 98.00 82 VAL A CA 1
ATOM 628 C C . VAL A 1 82 ? -3.622 5.870 7.864 1.00 98.00 82 VAL A C 1
ATOM 630 O O . VAL A 1 82 ? -3.166 5.599 6.755 1.00 98.00 82 VAL A O 1
ATOM 633 N N . PHE A 1 83 ? -2.828 6.102 8.914 1.00 98.00 83 PHE A N 1
ATOM 634 C CA . PHE A 1 83 ? -1.366 6.051 8.807 1.00 98.00 83 PHE A CA 1
ATOM 635 C C . PHE A 1 83 ? -0.856 4.666 8.412 1.00 98.00 83 PHE A C 1
ATOM 637 O O . PHE A 1 83 ? 0.001 4.573 7.538 1.00 98.00 83 PHE A O 1
ATOM 644 N N . ALA A 1 84 ? -1.395 3.593 8.992 1.00 97.81 84 ALA A N 1
ATOM 645 C CA . ALA A 1 84 ? -1.028 2.227 8.638 1.00 97.81 84 ALA A CA 1
ATOM 646 C C . ALA A 1 84 ? -1.348 1.922 7.166 1.00 97.81 84 ALA A C 1
ATOM 648 O O . ALA A 1 84 ? -0.500 1.386 6.452 1.00 97.81 84 ALA A O 1
ATOM 649 N N . GLY A 1 85 ? -2.530 2.321 6.687 1.00 97.56 85 GLY A N 1
ATOM 650 C CA . GLY A 1 85 ? -2.929 2.171 5.288 1.00 97.56 85 GLY A CA 1
ATOM 651 C C . GLY A 1 85 ? -2.038 2.962 4.330 1.00 97.56 85 GL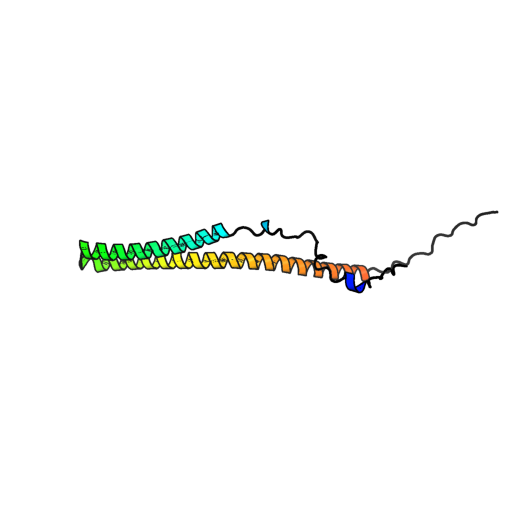Y A C 1
ATOM 652 O O . GLY A 1 85 ? -1.577 2.418 3.327 1.00 97.56 85 GLY A O 1
ATOM 653 N N . LEU A 1 86 ? -1.726 4.218 4.666 1.00 97.75 86 LEU A N 1
ATOM 654 C CA . LEU A 1 86 ? -0.800 5.049 3.892 1.00 97.75 86 LEU A CA 1
ATOM 655 C C . LEU A 1 86 ? 0.594 4.428 3.827 1.00 97.75 86 LEU A C 1
ATOM 657 O O . LEU A 1 86 ? 1.200 4.393 2.760 1.00 97.75 86 LEU A O 1
ATOM 661 N N . LEU A 1 87 ? 1.097 3.910 4.946 1.00 96.50 87 LEU A N 1
ATOM 662 C CA . LEU A 1 87 ? 2.428 3.320 5.024 1.00 96.50 87 LEU A CA 1
ATOM 663 C C . LEU A 1 87 ? 2.505 1.994 4.257 1.00 96.50 87 LEU A C 1
ATOM 665 O O . LEU A 1 87 ? 3.482 1.739 3.552 1.00 96.50 87 LEU A O 1
ATOM 669 N N . TRP A 1 88 ? 1.445 1.186 4.326 1.00 96.12 88 TRP A N 1
ATOM 670 C CA . TRP A 1 88 ? 1.316 -0.029 3.529 1.00 96.12 88 TRP A CA 1
ATOM 671 C C . TRP A 1 88 ? 1.288 0.282 2.031 1.00 96.12 88 TRP A C 1
ATOM 673 O O . TRP A 1 88 ? 2.055 -0.303 1.265 1.00 96.12 88 TRP A O 1
ATOM 683 N N . GLY A 1 89 ? 0.443 1.235 1.627 1.00 95.94 89 GLY A N 1
ATOM 684 C CA . GLY A 1 89 ? 0.324 1.685 0.243 1.00 95.94 89 GLY A CA 1
ATOM 685 C C . GLY A 1 89 ? 1.616 2.304 -0.284 1.00 95.94 89 GLY A C 1
ATOM 686 O O . GLY A 1 89 ? 2.024 1.995 -1.396 1.00 95.94 89 GLY A O 1
ATOM 687 N N . ALA A 1 90 ? 2.317 3.104 0.523 1.00 95.12 90 ALA A N 1
ATOM 688 C CA . ALA A 1 90 ? 3.623 3.657 0.170 1.00 95.12 90 ALA A CA 1
ATOM 689 C C . ALA A 1 90 ? 4.676 2.556 -0.027 1.00 95.12 90 ALA A C 1
ATOM 691 O O . ALA A 1 90 ? 5.460 2.619 -0.972 1.00 95.12 90 ALA A O 1
ATOM 692 N N . GLY A 1 91 ? 4.670 1.524 0.824 1.00 93.00 91 GLY A N 1
ATOM 693 C CA . GLY A 1 91 ? 5.526 0.353 0.649 1.00 93.00 91 GLY A CA 1
ATOM 694 C C . GLY A 1 91 ? 5.220 -0.408 -0.643 1.00 93.00 91 GLY A C 1
ATOM 695 O O . GLY A 1 91 ? 6.140 -0.856 -1.319 1.00 93.00 91 GLY A O 1
ATOM 696 N N . ASP A 1 92 ? 3.945 -0.538 -1.011 1.00 93.31 92 ASP A N 1
ATOM 697 C CA . ASP A 1 92 ? 3.536 -1.182 -2.263 1.00 93.31 92 ASP A CA 1
ATOM 698 C C . ASP A 1 92 ? 3.919 -0.357 -3.499 1.00 93.31 92 ASP A C 1
ATOM 700 O O . ASP A 1 92 ? 4.550 -0.860 -4.428 1.00 93.31 92 ASP A O 1
ATOM 704 N N . LEU A 1 93 ? 3.655 0.949 -3.446 1.00 93.12 93 LEU A N 1
ATOM 705 C CA . LEU A 1 93 ? 4.035 1.904 -4.479 1.00 93.12 93 LEU A CA 1
ATOM 706 C C . LEU A 1 93 ? 5.551 1.931 -4.697 1.00 93.12 93 LEU A C 1
ATOM 708 O O . LEU A 1 93 ? 6.003 2.003 -5.837 1.00 93.12 93 LEU A O 1
ATOM 712 N N . ALA A 1 94 ? 6.345 1.842 -3.627 1.00 89.94 94 ALA A N 1
ATOM 713 C CA . ALA A 1 94 ? 7.799 1.789 -3.723 1.00 89.94 94 ALA A CA 1
ATOM 714 C C . ALA A 1 94 ? 8.280 0.556 -4.502 1.00 89.94 94 ALA A C 1
ATOM 716 O O . ALA A 1 94 ? 9.190 0.676 -5.318 1.00 89.94 94 ALA A O 1
ATOM 71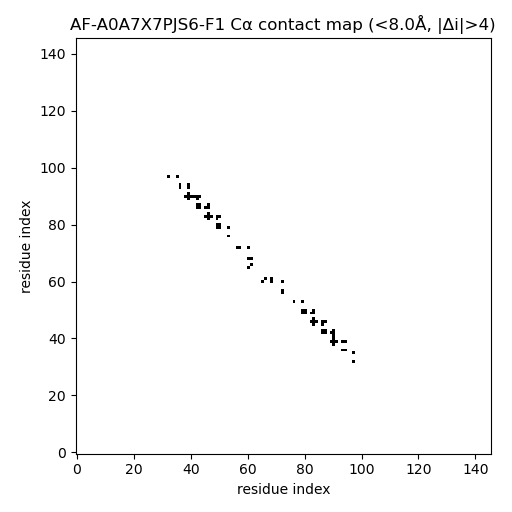7 N N . VAL A 1 95 ? 7.659 -0.613 -4.297 1.00 87.12 95 VAL A N 1
ATOM 718 C CA . VAL A 1 95 ? 7.992 -1.826 -5.065 1.00 87.12 95 VAL A CA 1
ATOM 719 C C . VAL A 1 95 ? 7.670 -1.632 -6.543 1.00 87.12 95 VAL A C 1
ATOM 721 O O . VAL A 1 95 ? 8.524 -1.895 -7.387 1.00 87.12 95 VAL A O 1
ATOM 724 N N . ILE A 1 96 ? 6.482 -1.108 -6.850 1.00 90.50 96 ILE A N 1
ATOM 725 C CA . ILE A 1 96 ? 6.050 -0.865 -8.232 1.00 90.50 96 ILE A CA 1
ATOM 726 C C . ILE A 1 96 ? 6.965 0.158 -8.924 1.00 90.50 96 ILE A C 1
ATOM 728 O O . ILE A 1 96 ? 7.336 -0.015 -10.082 1.00 90.50 96 ILE A O 1
ATOM 732 N N . MET A 1 97 ? 7.381 1.213 -8.218 1.00 86.56 97 MET A N 1
ATOM 733 C CA . MET A 1 97 ? 8.282 2.234 -8.759 1.00 86.56 97 MET A CA 1
ATOM 734 C C . MET A 1 97 ? 9.655 1.657 -9.137 1.00 86.56 97 MET A C 1
ATOM 736 O O . MET A 1 97 ? 10.237 2.064 -10.143 1.00 86.56 97 MET A O 1
ATOM 740 N N . ILE A 1 98 ? 10.168 0.700 -8.354 1.00 83.81 98 ILE A N 1
ATOM 741 C CA . ILE A 1 98 ? 11.434 0.013 -8.657 1.00 83.81 98 ILE A CA 1
ATOM 742 C C . ILE A 1 98 ? 11.313 -0.765 -9.970 1.00 83.81 98 ILE A C 1
ATOM 744 O O . ILE A 1 98 ? 12.193 -0.661 -10.823 1.00 83.81 98 ILE A O 1
ATOM 748 N N . GLU A 1 99 ? 10.222 -1.508 -10.146 1.00 82.62 99 GLU A N 1
ATOM 749 C CA . GLU A 1 99 ? 9.983 -2.297 -11.358 1.00 82.62 99 GLU A CA 1
ATOM 750 C C . GLU A 1 99 ? 9.800 -1.398 -12.592 1.00 82.62 99 GLU A C 1
ATOM 752 O O . GLU A 1 99 ? 10.437 -1.613 -13.621 1.00 82.62 99 GLU A O 1
ATOM 757 N N . SER A 1 100 ? 9.065 -0.292 -12.450 1.00 84.12 100 SER A N 1
ATOM 758 C CA . SER A 1 100 ? 8.886 0.707 -13.513 1.00 84.12 100 SER A CA 1
ATOM 759 C C . SER A 1 100 ? 10.205 1.336 -13.983 1.00 84.12 100 SER A C 1
ATOM 761 O O . SER A 1 100 ? 10.423 1.532 -15.180 1.00 84.12 100 SER A O 1
ATOM 763 N N . ASN A 1 101 ? 11.139 1.619 -13.069 1.00 83.00 101 ASN A N 1
ATOM 764 C CA . ASN A 1 101 ? 12.437 2.193 -13.438 1.00 83.00 101 ASN A CA 1
ATOM 765 C C . ASN A 1 101 ? 13.245 1.252 -14.356 1.00 83.00 101 ASN A C 1
ATOM 767 O O . ASN A 1 101 ? 13.896 1.693 -15.309 1.00 83.00 101 ASN A O 1
ATOM 771 N N . HIS A 1 102 ? 13.148 -0.058 -14.127 1.00 81.00 102 HIS A N 1
ATOM 772 C CA . HIS A 1 102 ? 13.774 -1.047 -14.997 1.00 81.00 102 HIS A CA 1
ATOM 773 C C . HIS A 1 102 ? 13.184 -1.011 -16.418 1.00 81.00 102 HIS A C 1
ATOM 775 O O . HIS A 1 102 ? 13.931 -0.986 -17.403 1.00 81.00 102 HIS A O 1
ATOM 781 N N . ASP A 1 103 ? 11.862 -0.909 -16.537 1.00 84.69 103 ASP A N 1
ATOM 782 C CA . ASP A 1 103 ? 11.172 -0.833 -17.829 1.00 84.69 103 ASP A CA 1
ATOM 783 C C . ASP A 1 103 ? 11.506 0.455 -18.593 1.00 84.69 103 ASP A C 1
ATOM 785 O O . ASP A 1 103 ? 11.689 0.441 -19.816 1.00 84.69 103 ASP A O 1
ATOM 789 N N . LEU A 1 104 ? 11.690 1.571 -17.881 1.00 85.12 104 LEU A N 1
ATOM 790 C CA . LEU A 1 104 ? 12.166 2.827 -18.466 1.00 85.12 104 LEU A CA 1
ATOM 791 C C . LEU A 1 104 ? 13.594 2.694 -19.011 1.00 85.12 104 LEU A C 1
ATOM 793 O O . LEU A 1 104 ? 13.889 3.181 -20.110 1.00 85.12 104 LEU A O 1
ATOM 797 N N . ARG A 1 105 ? 14.483 1.994 -18.292 1.00 82.62 105 ARG A N 1
ATOM 798 C CA . ARG A 1 105 ? 15.846 1.707 -18.766 1.00 82.62 105 ARG A CA 1
ATOM 799 C C . ARG A 1 105 ? 15.819 0.832 -20.019 1.00 82.62 105 ARG A C 1
ATOM 801 O O . ARG A 1 105 ? 16.499 1.154 -20.997 1.00 82.62 105 ARG A O 1
ATOM 808 N N . ALA A 1 106 ? 15.016 -0.230 -20.019 1.00 87.00 106 ALA A N 1
ATOM 809 C CA . ALA A 1 106 ? 14.849 -1.112 -21.172 1.00 87.00 106 ALA A CA 1
ATOM 810 C C . ALA A 1 106 ? 14.317 -0.347 -22.395 1.00 87.00 106 ALA A C 1
ATOM 812 O O . ALA A 1 106 ? 14.870 -0.455 -23.494 1.00 87.00 106 ALA A O 1
ATOM 813 N N . THR A 1 107 ? 13.314 0.508 -22.184 1.00 90.94 107 THR A N 1
ATOM 814 C CA . THR A 1 107 ? 12.738 1.369 -23.223 1.00 90.94 107 THR A CA 1
ATOM 815 C C . THR A 1 107 ? 13.786 2.317 -23.800 1.00 90.94 107 THR A C 1
ATOM 817 O O . THR A 1 107 ? 13.915 2.422 -25.018 1.00 90.94 107 THR A O 1
ATOM 820 N N . ARG A 1 108 ? 14.610 2.959 -22.960 1.00 88.00 108 ARG A N 1
ATOM 821 C CA . ARG A 1 108 ? 15.686 3.853 -23.420 1.00 88.00 108 ARG A CA 1
ATOM 822 C C . ARG A 1 108 ? 16.703 3.129 -24.305 1.00 88.00 108 ARG A C 1
ATOM 824 O O . ARG A 1 108 ? 17.114 3.671 -25.331 1.00 88.00 108 ARG A O 1
ATOM 831 N N . ILE A 1 109 ? 17.092 1.909 -23.932 1.00 89.25 109 ILE A N 1
ATOM 832 C CA . ILE A 1 109 ? 18.027 1.087 -24.716 1.00 89.25 109 ILE A CA 1
ATOM 833 C C . ILE A 1 109 ? 17.407 0.705 -26.065 1.00 89.25 109 ILE A C 1
ATOM 835 O O . ILE A 1 109 ? 18.068 0.812 -27.102 1.00 89.25 109 ILE A O 1
ATOM 839 N N . LEU A 1 110 ? 16.139 0.285 -26.070 1.00 92.44 110 LEU A N 1
ATOM 840 C CA . LEU A 1 110 ? 15.437 -0.099 -27.291 1.00 92.44 110 LEU A CA 1
ATOM 841 C C . LEU A 1 110 ? 15.286 1.090 -28.246 1.00 92.44 110 LEU A C 1
ATOM 843 O O . LEU A 1 110 ? 15.644 0.980 -29.419 1.00 92.44 110 LEU A O 1
ATOM 847 N N . THR A 1 111 ? 14.838 2.236 -27.736 1.00 94.19 111 THR A N 1
ATOM 848 C CA . THR A 1 111 ? 14.696 3.474 -28.509 1.00 94.19 111 THR A CA 1
ATOM 849 C C . THR A 1 111 ? 16.036 3.923 -29.081 1.00 94.19 111 THR A C 1
ATOM 851 O O . THR A 1 111 ? 16.110 4.242 -30.265 1.00 94.19 111 THR A O 1
ATOM 854 N N . GLY A 1 112 ? 17.122 3.865 -28.300 1.00 92.25 112 GLY A N 1
ATOM 855 C CA . GLY A 1 112 ? 18.467 4.163 -28.799 1.00 92.25 112 GLY A CA 1
ATOM 856 C C . GLY A 1 112 ? 18.897 3.233 -29.940 1.00 92.25 112 GLY A C 1
ATOM 857 O O . GLY A 1 112 ? 19.449 3.684 -30.942 1.00 92.25 112 GLY A O 1
ATOM 858 N N . ARG A 1 113 ? 18.581 1.935 -29.839 1.00 92.25 113 ARG A N 1
ATOM 859 C CA . ARG A 1 113 ? 18.875 0.952 -30.893 1.00 92.25 113 ARG A CA 1
ATOM 860 C C . ARG A 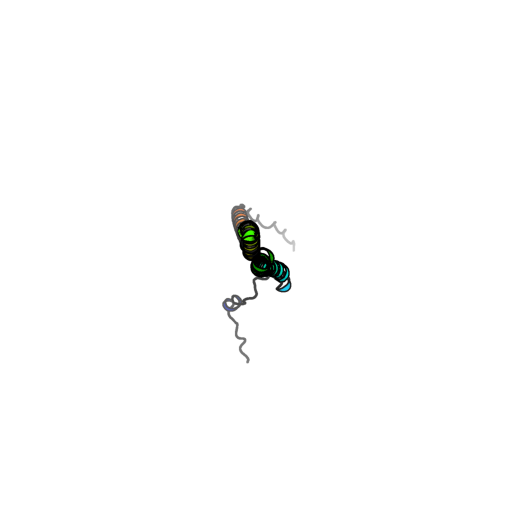1 113 ? 18.065 1.202 -32.167 1.00 92.25 113 ARG A C 1
ATOM 862 O O . ARG A 1 113 ? 18.616 1.078 -33.260 1.00 92.25 113 ARG A O 1
ATOM 869 N N . VAL A 1 114 ? 16.779 1.530 -32.041 1.00 94.12 114 VAL A N 1
ATOM 870 C CA . VAL A 1 114 ? 15.917 1.877 -33.183 1.00 94.12 114 VAL A CA 1
ATOM 871 C C . VAL A 1 114 ? 16.414 3.157 -33.851 1.00 94.12 114 VAL A C 1
ATOM 873 O O . VAL A 1 114 ? 16.601 3.157 -35.065 1.00 94.12 114 VAL A O 1
ATOM 876 N N . ALA A 1 115 ? 16.717 4.196 -33.069 1.00 93.56 115 ALA A N 1
ATOM 877 C CA . ALA A 1 115 ? 17.243 5.461 -33.576 1.00 93.56 115 ALA A CA 1
ATOM 878 C C . ALA A 1 115 ? 18.551 5.261 -34.360 1.00 93.56 115 ALA A C 1
ATOM 880 O O . ALA A 1 115 ? 18.686 5.759 -35.473 1.00 93.56 115 ALA A O 1
ATOM 881 N N . TYR A 1 116 ? 19.477 4.450 -33.834 1.00 93.50 116 TYR A N 1
ATOM 882 C CA . TYR A 1 116 ? 20.730 4.126 -34.519 1.00 93.50 116 TYR A CA 1
ATOM 883 C C . TYR A 1 116 ? 20.518 3.374 -35.843 1.00 93.50 116 TYR A C 1
ATOM 885 O O . TYR A 1 116 ? 21.145 3.699 -36.850 1.00 93.50 116 TYR A O 1
ATOM 893 N N . ARG A 1 117 ? 19.628 2.370 -35.875 1.00 92.19 117 ARG A N 1
ATOM 894 C CA . ARG A 1 117 ? 19.317 1.638 -37.118 1.00 92.19 117 ARG A CA 1
ATOM 895 C C . ARG A 1 117 ? 18.684 2.548 -38.163 1.00 92.19 117 ARG A C 1
ATOM 897 O O . ARG A 1 117 ? 19.023 2.428 -39.335 1.00 92.19 117 ARG A O 1
ATOM 904 N N . LEU A 1 118 ? 17.798 3.445 -37.737 1.00 93.75 118 LEU A N 1
ATOM 905 C CA . LEU A 1 118 ? 17.159 4.413 -38.619 1.00 93.75 118 LEU A CA 1
ATOM 906 C C . LEU A 1 118 ? 18.189 5.384 -39.209 1.00 93.75 118 LEU A C 1
ATOM 908 O O . LEU A 1 118 ? 18.209 5.568 -40.420 1.00 93.75 118 LEU A O 1
ATOM 912 N N . GLN A 1 119 ? 19.098 5.913 -38.381 1.00 92.38 119 GLN A N 1
ATOM 913 C CA . GLN A 1 119 ? 20.195 6.768 -38.842 1.00 92.38 119 GLN A CA 1
ATOM 914 C C . GLN A 1 119 ? 21.064 6.049 -39.878 1.00 92.38 119 GLN A C 1
ATOM 916 O O . GLN A 1 119 ? 21.313 6.587 -40.948 1.00 92.38 119 GLN A O 1
ATOM 921 N N . ARG A 1 120 ? 21.449 4.794 -39.614 1.00 89.44 120 ARG A N 1
ATOM 922 C CA . ARG A 1 120 ? 22.249 4.001 -40.557 1.00 89.44 120 ARG A CA 1
ATOM 923 C C . ARG A 1 120 ? 21.542 3.785 -41.900 1.00 89.44 120 ARG A C 1
ATOM 925 O O . ARG A 1 120 ? 22.204 3.764 -42.931 1.00 89.44 120 ARG A O 1
ATOM 932 N N . LEU A 1 121 ? 20.223 3.585 -41.896 1.00 91.69 121 LEU A N 1
ATOM 933 C CA . LEU A 1 121 ? 19.441 3.446 -43.130 1.00 91.69 121 LEU A CA 1
ATOM 934 C C . LEU A 1 121 ? 19.402 4.759 -43.922 1.00 91.69 121 LEU A C 1
ATOM 936 O O . LEU A 1 121 ? 19.550 4.725 -45.141 1.00 91.69 121 LEU A O 1
ATOM 940 N N . ILE A 1 122 ? 19.245 5.893 -43.235 1.00 89.31 122 ILE A N 1
ATOM 941 C CA . ILE A 1 122 ? 19.295 7.229 -43.844 1.00 89.31 122 ILE A CA 1
ATOM 942 C C . ILE A 1 122 ? 20.683 7.481 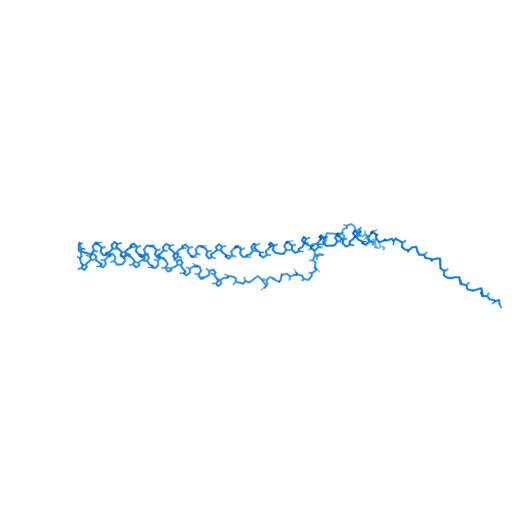-44.444 1.00 89.31 122 ILE A C 1
ATOM 944 O O . ILE A 1 122 ? 20.783 7.833 -45.615 1.00 89.31 122 ILE A O 1
ATOM 948 N N . ASP A 1 123 ? 21.750 7.225 -43.685 1.00 87.31 123 ASP A N 1
ATOM 949 C CA . ASP A 1 123 ? 23.129 7.402 -44.149 1.00 87.31 123 ASP A CA 1
ATOM 950 C C . ASP A 1 123 ? 23.438 6.504 -45.361 1.00 87.31 123 ASP A C 1
ATOM 952 O O . ASP A 1 123 ? 24.112 6.935 -46.294 1.00 87.31 123 ASP A O 1
ATOM 956 N N . HIS A 1 124 ? 22.916 5.270 -45.389 1.00 82.12 124 HIS A N 1
ATOM 957 C CA . HIS A 1 124 ? 23.083 4.368 -46.530 1.00 82.12 124 HIS A CA 1
ATOM 958 C C . HIS A 1 124 ? 22.325 4.851 -47.774 1.00 82.12 124 HIS A C 1
ATOM 960 O O . HIS A 1 124 ? 22.903 4.845 -48.856 1.00 82.12 124 HIS A O 1
ATOM 966 N N . GLN A 1 125 ? 21.084 5.338 -47.632 1.00 77.88 125 GLN A N 1
ATOM 967 C CA . GLN A 1 125 ? 20.348 5.946 -48.749 1.00 77.88 125 GLN A CA 1
ATOM 968 C C . GLN A 1 125 ? 21.051 7.190 -49.298 1.00 77.88 125 GLN A C 1
ATOM 970 O O . GLN A 1 125 ? 21.114 7.367 -50.512 1.00 77.88 125 GLN A O 1
ATOM 975 N N . ILE A 1 126 ? 21.594 8.043 -48.427 1.00 73.94 126 ILE A N 1
ATOM 976 C CA . ILE A 1 126 ? 22.342 9.239 -48.840 1.00 73.94 126 ILE A CA 1
ATOM 977 C C . ILE A 1 126 ? 23.642 8.837 -49.550 1.00 73.94 126 ILE A C 1
ATOM 979 O O . ILE A 1 126 ? 23.973 9.417 -50.580 1.00 73.94 126 ILE A O 1
ATOM 983 N N . GLY A 1 127 ? 24.348 7.821 -49.044 1.00 67.44 127 GLY A N 1
ATOM 984 C CA . GLY A 1 127 ? 25.567 7.293 -49.660 1.00 67.44 127 GLY A CA 1
ATOM 985 C C . GLY A 1 127 ? 25.339 6.616 -51.015 1.00 67.44 127 GLY A C 1
ATOM 986 O O . GLY A 1 127 ? 26.198 6.709 -51.882 1.00 67.44 127 GLY A O 1
ATOM 987 N N . GLU A 1 128 ? 24.185 5.979 -51.223 1.00 62.22 128 GLU A N 1
ATOM 988 C CA . GLU A 1 128 ? 23.805 5.361 -52.505 1.00 62.22 128 GLU A CA 1
ATOM 989 C C . GLU A 1 128 ? 23.229 6.373 -53.511 1.00 62.22 128 GLU A C 1
ATOM 991 O O . GLU A 1 128 ? 23.256 6.144 -54.716 1.00 62.22 128 GLU A O 1
ATOM 996 N N . SER A 1 129 ? 22.762 7.528 -53.026 1.00 57.41 129 SER A N 1
ATOM 997 C CA . SER A 1 129 ? 22.316 8.659 -53.856 1.00 57.41 129 SER A CA 1
ATOM 998 C C . SER A 1 129 ? 23.454 9.613 -54.241 1.00 57.41 129 SER A C 1
ATOM 1000 O O . SER A 1 129 ? 23.229 10.546 -55.015 1.00 57.41 129 SER A O 1
ATOM 1002 N N . ALA A 1 130 ? 24.663 9.423 -53.698 1.00 57.66 130 ALA A N 1
ATOM 1003 C CA 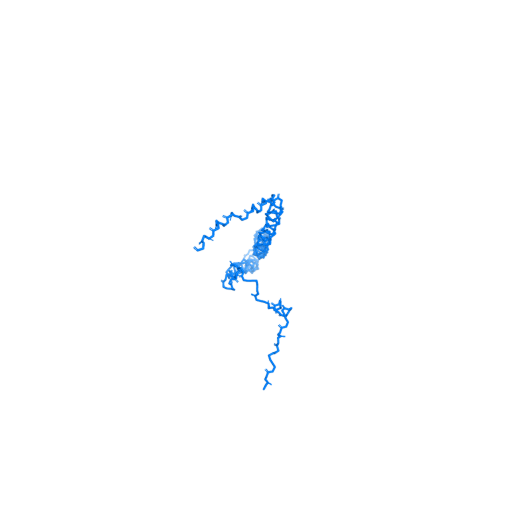. ALA A 1 130 ? 25.842 10.145 -54.154 1.00 57.66 130 ALA A CA 1
ATOM 1004 C C . ALA A 1 130 ? 26.133 9.715 -55.604 1.00 57.66 130 ALA A C 1
ATOM 1006 O O . ALA A 1 130 ? 26.196 8.511 -55.865 1.00 57.66 130 ALA A O 1
ATOM 1007 N N . PRO A 1 131 ? 26.280 10.653 -56.561 1.00 50.22 131 PRO A N 1
ATOM 1008 C CA . PRO A 1 131 ? 26.570 10.283 -57.934 1.00 50.22 131 PRO A CA 1
ATOM 1009 C C . PRO A 1 131 ? 27.838 9.434 -57.941 1.00 50.22 131 PRO A C 1
ATOM 1011 O O . PRO A 1 131 ? 28.820 9.794 -57.290 1.00 50.22 131 PRO A O 1
ATOM 1014 N N . HIS A 1 132 ? 27.814 8.317 -58.669 1.00 53.88 132 HIS A N 1
ATOM 1015 C CA . HIS A 1 132 ? 29.034 7.654 -59.103 1.00 53.88 132 HIS A CA 1
ATOM 1016 C C . HIS A 1 132 ? 29.848 8.687 -59.884 1.00 53.88 132 HIS A C 1
ATOM 1018 O O . HIS A 1 132 ? 29.635 8.878 -61.079 1.00 53.88 132 HIS A O 1
ATOM 1024 N N . GLU A 1 133 ? 30.720 9.411 -59.187 1.00 53.94 133 GLU A N 1
ATOM 1025 C CA . GLU A 1 133 ? 31.730 10.245 -59.804 1.00 53.94 133 GLU A CA 1
ATOM 1026 C C . GLU A 1 133 ? 32.670 9.266 -60.499 1.00 53.94 133 GLU A C 1
ATOM 1028 O O . GLU A 1 133 ? 33.438 8.529 -59.878 1.00 53.94 133 GLU A O 1
ATOM 1033 N N . GLU A 1 134 ? 32.407 9.153 -61.798 1.00 52.41 134 GLU A N 1
ATOM 1034 C CA . GLU A 1 134 ? 33.120 8.416 -62.822 1.00 52.41 134 GLU A CA 1
ATOM 1035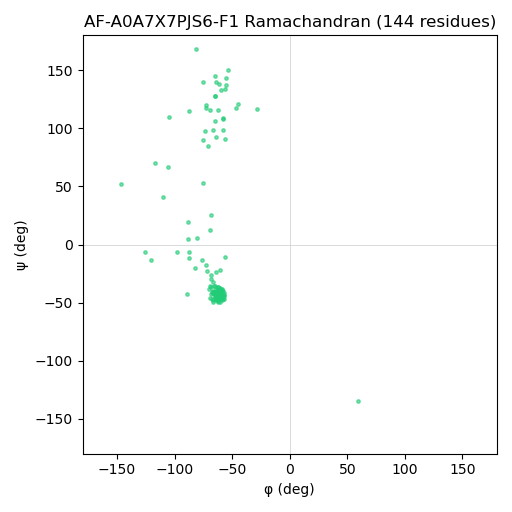 C C . GLU A 1 134 ? 34.599 8.300 -62.451 1.00 52.41 134 GLU A C 1
ATOM 1037 O O . GLU A 1 134 ? 35.313 9.299 -62.340 1.00 52.41 134 GLU A O 1
ATOM 1042 N N . ALA A 1 135 ? 35.063 7.066 -62.242 1.00 56.28 135 ALA A N 1
ATOM 1043 C CA . ALA A 1 135 ? 36.483 6.777 -62.202 1.00 56.28 135 ALA A CA 1
ATOM 1044 C C . ALA A 1 135 ? 37.072 7.231 -63.544 1.00 56.28 135 ALA A C 1
ATOM 1046 O O . ALA A 1 135 ? 36.936 6.542 -64.556 1.00 56.28 135 ALA A O 1
ATOM 1047 N N . GLY A 1 136 ? 37.658 8.431 -63.552 1.00 58.50 136 GLY A N 1
ATOM 1048 C CA . GLY A 1 136 ? 38.342 8.984 -64.711 1.00 58.50 136 GLY A CA 1
ATOM 1049 C C . GLY A 1 136 ? 39.397 7.998 -65.224 1.00 58.50 136 GLY A C 1
ATOM 1050 O O . GLY A 1 136 ? 39.935 7.215 -64.430 1.00 58.50 136 GLY A O 1
ATOM 1051 N N . PRO A 1 137 ? 39.689 7.994 -66.538 1.00 66.00 137 PRO A N 1
ATOM 1052 C CA . PRO A 1 137 ? 40.591 7.014 -67.128 1.00 66.00 137 PRO A CA 1
ATOM 1053 C C . PRO A 1 137 ? 41.947 7.047 -66.410 1.00 66.00 137 PRO A C 1
ATOM 1055 O O . PRO A 1 137 ? 42.395 8.132 -66.022 1.00 66.00 137 PRO A O 1
ATOM 1058 N N . PRO A 1 138 ? 42.611 5.891 -66.219 1.00 67.88 138 PRO A N 1
ATOM 1059 C CA . PRO A 1 138 ? 43.924 5.866 -65.594 1.00 67.88 138 PRO A CA 1
ATOM 1060 C C . PRO A 1 138 ? 44.882 6.787 -66.368 1.00 67.88 138 PRO A C 1
ATOM 1062 O O . PRO A 1 138 ? 44.853 6.778 -67.600 1.00 67.88 138 PRO A O 1
ATOM 1065 N N . PRO A 1 139 ? 45.712 7.588 -65.674 1.00 66.88 139 PRO A N 1
ATOM 1066 C CA . PRO A 1 139 ? 46.633 8.502 -66.332 1.00 66.88 139 PRO A CA 1
ATOM 1067 C C . PRO A 1 139 ? 47.594 7.728 -67.238 1.00 66.88 139 PRO A C 1
ATOM 1069 O O . PRO A 1 139 ? 48.166 6.713 -66.829 1.00 66.88 139 PRO A O 1
ATOM 1072 N N . ASP A 1 140 ? 47.743 8.230 -68.464 1.00 64.56 140 ASP A N 1
ATOM 1073 C CA . ASP A 1 140 ? 48.607 7.698 -69.512 1.00 64.56 140 ASP A CA 1
ATOM 1074 C C . ASP A 1 140 ? 50.006 7.368 -68.971 1.00 64.56 140 ASP A C 1
ATOM 1076 O O . ASP A 1 140 ? 50.750 8.240 -68.514 1.00 64.56 140 ASP A O 1
ATOM 1080 N N . VAL A 1 141 ? 50.377 6.087 -69.034 1.00 66.44 141 VAL A N 1
ATOM 1081 C CA . VAL A 1 141 ? 51.741 5.634 -68.750 1.00 66.44 141 VAL A CA 1
ATOM 1082 C C . VAL A 1 141 ? 52.619 6.066 -69.930 1.00 66.44 141 VAL A C 1
ATOM 1084 O O . VAL A 1 141 ? 52.370 5.614 -71.051 1.00 66.44 141 VAL A O 1
ATOM 1087 N N . PRO A 1 142 ? 53.636 6.927 -69.737 1.00 66.38 142 PRO A N 1
ATOM 1088 C CA . PRO A 1 142 ? 54.488 7.349 -70.839 1.00 66.38 142 PRO A CA 1
ATOM 1089 C C 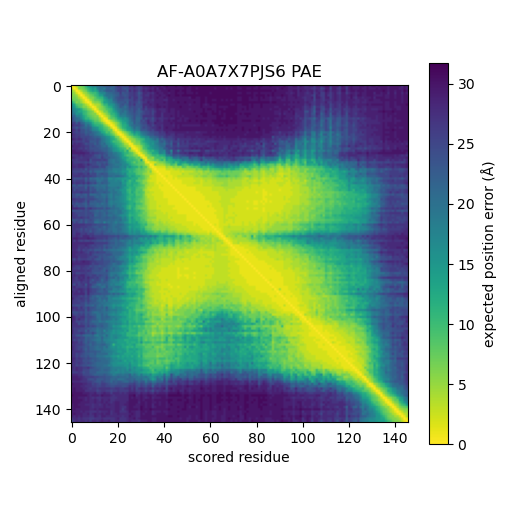. PRO A 1 142 ? 55.288 6.158 -71.398 1.00 66.38 142 PRO A C 1
ATOM 1091 O O . PRO A 1 142 ? 55.689 5.269 -70.638 1.00 66.38 142 PRO A O 1
ATOM 1094 N N . PRO A 1 143 ? 55.534 6.123 -72.722 1.00 59.84 143 PRO A N 1
ATOM 1095 C CA . PRO A 1 143 ? 56.196 5.000 -73.368 1.00 59.84 143 PRO A CA 1
ATOM 1096 C C . PRO A 1 143 ? 57.639 4.874 -72.877 1.00 59.84 143 PRO A C 1
ATOM 1098 O O . PRO A 1 143 ? 58.418 5.827 -72.930 1.00 59.84 143 PRO A O 1
ATOM 1101 N N . GLN A 1 144 ? 58.001 3.674 -72.422 1.00 61.62 144 GLN A N 1
ATOM 1102 C CA . GLN A 1 144 ? 59.394 3.326 -72.173 1.00 61.62 144 GLN A CA 1
ATOM 1103 C C . GLN A 1 144 ? 60.110 3.222 -73.526 1.00 61.62 144 GLN A C 1
ATOM 1105 O O . GLN A 1 144 ? 59.746 2.411 -74.377 1.00 61.62 144 GLN A O 1
ATOM 1110 N N . VAL A 1 145 ? 61.075 4.116 -73.735 1.00 60.50 145 VAL A N 1
ATOM 1111 C CA . VAL A 1 145 ? 61.965 4.162 -74.904 1.00 60.50 145 VAL A CA 1
ATOM 1112 C C . VAL A 1 145 ? 63.015 3.042 -74.752 1.00 60.50 145 VAL A C 1
ATOM 1114 O O . VAL A 1 145 ? 63.437 2.806 -73.618 1.00 60.50 145 VAL A O 1
ATOM 1117 N N . PRO A 1 146 ? 63.375 2.331 -75.843 1.00 64.88 146 PRO A N 1
ATOM 1118 C CA . PRO A 1 146 ? 64.109 1.057 -75.816 1.00 64.88 146 PRO A CA 1
ATOM 1119 C C . PRO A 1 146 ? 65.536 1.116 -75.266 1.00 64.88 146 PRO A C 1
ATOM 1121 O O . PRO A 1 146 ? 66.205 2.162 -75.427 1.00 64.88 146 PRO A O 1
#

pLDDT: mean 77.83, std 18.56, range [43.34, 98.25]

Mean predicted aligned error: 16.34 Å

Sequence (146 aa):
MRAEREVPASERRDEPGAITGPARVREEDIEPHEGLRYIAKLFKALAILLVIMLIAEIIVGIQQEGPAALATLLIEATRIVVFAGLLWGAGDLAVIMIESNHDLRATRILTGRVAYRLQRLIDHQIGESAPHEEAGPPPDVPPQVP